Protein AF-A0A6A6NCL4-F1 (afdb_monomer)

Mean predicted aligned error: 16.96 Å

Secondary structure (DSSP, 8-state):
-------------------EEEEEEEETTEEEEEEEE---SS------SHHHHHHHHHHHHHHHHHHHHHHHHHHHHHHHHHHHHHHHHHHHHHHHHHHHHHHHHHHHHHHHHHHHHHHHT-

InterPro domains:
  IPR004330 FAR1, DNA binding domain [PF03101] (5-45)

pLDDT: mean 82.5, std 19.8, range [32.28, 98.69]

Organism: Hevea brasiliensis (NCBI:txid3981)

Radius of gyration: 44.01 Å; Cα contacts (8 Å, |Δi|>4): 40; chains: 1; bounding box: 98×38×123 Å

Structure (mmCIF, N/CA/C/O backbone):
data_AF-A0A6A6NCL4-F1
#
_entry.id   AF-A0A6A6NCL4-F1
#
loop_
_atom_site.group_PDB
_atom_site.id
_atom_site.type_symbol
_atom_site.label_atom_id
_atom_site.label_alt_id
_at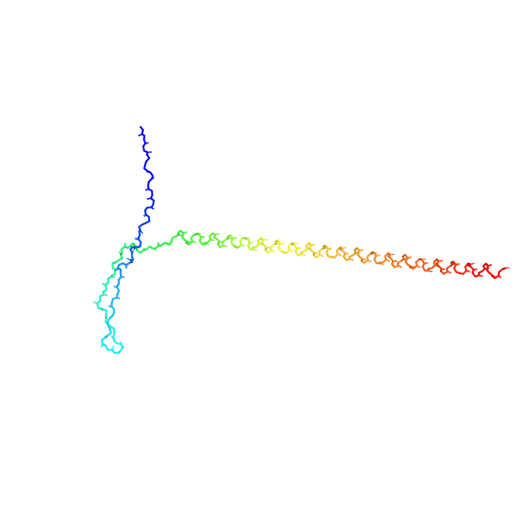om_site.label_comp_id
_atom_site.label_asym_id
_atom_site.label_entity_id
_atom_site.label_seq_id
_atom_site.pdbx_PDB_ins_code
_atom_site.Cartn_x
_atom_site.Cartn_y
_atom_site.Cartn_z
_atom_site.occupancy
_atom_site.B_iso_or_equiv
_atom_site.auth_seq_id
_atom_site.auth_comp_id
_atom_site.auth_asym_id
_atom_site.auth_atom_id
_atom_site.pdbx_PDB_model_num
ATOM 1 N N . MET A 1 1 ? 57.417 34.128 -20.714 1.00 37.19 1 MET A N 1
ATOM 2 C CA . MET A 1 1 ? 55.950 34.255 -20.609 1.00 37.19 1 MET A CA 1
ATOM 3 C C . MET A 1 1 ? 55.356 33.253 -21.581 1.00 37.19 1 MET A C 1
ATOM 5 O O . MET A 1 1 ? 55.399 33.489 -22.778 1.00 37.19 1 MET A O 1
ATOM 9 N N . GLN A 1 2 ? 54.997 32.079 -21.064 1.00 33.19 2 GLN A N 1
ATOM 10 C CA . GLN A 1 2 ? 54.513 30.927 -21.826 1.00 33.19 2 GLN A CA 1
ATOM 11 C C . GLN A 1 2 ? 53.015 31.048 -22.134 1.00 33.19 2 GLN A C 1
ATOM 13 O O . GLN A 1 2 ? 52.261 31.626 -21.353 1.00 33.19 2 GLN A O 1
ATOM 18 N N . ASP A 1 3 ? 52.664 30.496 -23.293 1.00 37.16 3 ASP A N 1
ATOM 19 C CA . ASP A 1 3 ? 51.394 29.928 -23.750 1.00 37.16 3 ASP A CA 1
ATOM 20 C C . ASP A 1 3 ? 50.083 30.318 -23.050 1.00 37.16 3 ASP A C 1
ATOM 22 O O . ASP A 1 3 ? 49.749 29.853 -21.960 1.00 37.16 3 ASP A O 1
ATOM 26 N N . LYS A 1 4 ? 49.241 31.037 -23.800 1.00 41.16 4 LYS A N 1
ATOM 27 C CA . LYS A 1 4 ? 47.780 30.924 -23.719 1.00 41.16 4 LYS A CA 1
ATOM 28 C C . LYS A 1 4 ? 47.174 31.151 -25.106 1.00 41.16 4 LYS A C 1
ATOM 30 O O . LYS A 1 4 ? 46.799 32.265 -25.453 1.00 41.16 4 LYS A O 1
ATOM 35 N N . GLN A 1 5 ? 47.016 30.075 -25.872 1.00 34.94 5 GLN A N 1
ATOM 36 C CA . GLN A 1 5 ? 45.975 30.009 -26.894 1.00 34.94 5 GLN A CA 1
ATOM 37 C C . GLN A 1 5 ? 44.957 28.959 -26.460 1.00 34.94 5 GLN A C 1
ATOM 39 O O . GLN A 1 5 ? 45.161 27.755 -26.591 1.00 34.94 5 GLN A O 1
ATOM 44 N N . GLN A 1 6 ? 43.841 29.444 -25.932 1.00 43.28 6 GLN A N 1
ATOM 45 C CA . GLN A 1 6 ? 42.609 28.684 -25.865 1.00 43.28 6 GLN A CA 1
ATOM 46 C C . GLN A 1 6 ? 41.591 29.470 -26.675 1.00 43.28 6 GLN A C 1
ATOM 48 O O . GLN A 1 6 ? 40.961 30.391 -26.170 1.00 43.28 6 GLN A O 1
ATOM 53 N N . GLU A 1 7 ? 41.458 29.117 -27.949 1.00 32.53 7 GLU A N 1
ATOM 54 C CA . GLU A 1 7 ? 40.369 29.603 -28.784 1.00 32.53 7 GLU A CA 1
ATOM 55 C C . GLU A 1 7 ? 39.619 28.419 -29.380 1.00 32.53 7 GLU A C 1
ATOM 57 O O . GLU A 1 7 ? 40.044 27.792 -30.345 1.00 32.53 7 GLU A O 1
ATOM 62 N N . GLY A 1 8 ? 38.478 28.147 -28.748 1.00 32.28 8 GLY A N 1
ATOM 63 C CA . GLY A 1 8 ? 37.221 27.901 -29.440 1.00 32.28 8 GLY A CA 1
ATOM 64 C C . GLY A 1 8 ? 37.140 26.638 -30.286 1.00 32.28 8 GLY A C 1
ATOM 65 O O . GLY A 1 8 ? 37.632 26.575 -31.409 1.00 32.28 8 GLY A O 1
ATOM 66 N N . CYS A 1 9 ? 36.346 25.681 -29.803 1.00 38.59 9 CYS A N 1
ATOM 67 C CA . CYS A 1 9 ? 35.703 24.685 -30.649 1.00 38.59 9 CYS A CA 1
ATOM 68 C C . CYS A 1 9 ? 34.853 25.423 -31.700 1.00 38.59 9 CYS A C 1
ATOM 70 O O . CYS A 1 9 ? 33.718 25.820 -31.434 1.00 38.59 9 CYS A O 1
ATOM 72 N N . LYS A 1 10 ? 35.433 25.685 -32.877 1.00 35.00 10 LYS A N 1
ATOM 73 C CA . LYS A 1 10 ? 34.725 26.276 -34.010 1.00 35.00 10 LYS A CA 1
ATOM 74 C C . LYS A 1 10 ? 33.731 25.234 -34.504 1.00 35.00 10 LYS A C 1
ATOM 76 O O . LYS A 1 10 ? 34.098 24.313 -35.233 1.00 35.00 10 LYS A O 1
ATOM 81 N N . ALA A 1 11 ? 32.481 25.371 -34.072 1.00 43.88 11 ALA A N 1
ATOM 82 C CA . ALA A 1 11 ? 31.343 24.699 -34.672 1.00 43.88 11 ALA A CA 1
ATOM 83 C C . ALA A 1 11 ? 31.334 25.046 -36.168 1.00 43.88 11 ALA A C 1
ATOM 85 O O . ALA A 1 11 ? 30.913 26.133 -36.560 1.00 43.88 11 ALA A O 1
ATOM 86 N N . LYS A 1 12 ? 31.883 24.150 -36.999 1.00 50.62 12 LYS A N 1
ATOM 87 C CA . LYS A 1 12 ? 31.807 24.263 -38.455 1.00 50.62 12 LYS A CA 1
ATOM 88 C C . LYS A 1 12 ? 30.330 24.237 -38.822 1.00 50.62 12 LYS A C 1
ATOM 90 O O . LYS A 1 12 ? 29.649 23.234 -38.615 1.00 50.62 12 LYS A O 1
ATOM 95 N N . GLN A 1 13 ? 29.852 25.388 -39.284 1.00 42.81 13 GLN A N 1
ATOM 96 C CA . GLN A 1 13 ? 28.510 25.582 -39.804 1.00 42.81 13 GLN A CA 1
ATOM 97 C C . GLN A 1 13 ? 28.175 24.484 -40.816 1.00 42.81 13 GLN A C 1
ATOM 99 O O . GLN A 1 13 ? 29.016 24.079 -41.612 1.00 42.81 13 GLN A O 1
ATOM 104 N N . GLN A 1 14 ? 26.935 24.012 -40.715 1.00 56.25 14 GLN A N 1
ATOM 105 C CA . GLN A 1 14 ? 26.254 23.016 -41.537 1.00 56.25 14 GLN A CA 1
ATOM 106 C C . GLN A 1 14 ? 26.723 22.964 -43.004 1.00 56.25 14 GLN A C 1
ATOM 108 O O . GLN A 1 14 ? 26.154 23.614 -43.876 1.00 56.25 14 GLN A O 1
ATOM 113 N N . GLU A 1 15 ? 27.696 22.108 -43.304 1.00 53.25 15 GLU A N 1
ATOM 114 C CA . GLU A 1 15 ? 27.906 21.604 -44.658 1.00 53.25 15 GLU A CA 1
ATOM 115 C C . GLU A 1 15 ? 27.129 20.292 -44.774 1.00 53.25 15 GLU A C 1
ATOM 117 O O . GLU A 1 15 ? 27.508 19.269 -44.201 1.00 53.25 15 GLU A O 1
ATOM 122 N N . GLY A 1 16 ? 25.989 20.330 -45.467 1.00 63.38 16 GLY A N 1
ATOM 123 C CA . GLY A 1 16 ? 25.200 19.133 -45.749 1.00 63.38 16 GLY A CA 1
ATOM 124 C C . GLY A 1 16 ? 26.032 18.059 -46.458 1.00 63.38 16 GLY A C 1
ATOM 125 O O . GLY A 1 16 ? 27.009 18.349 -47.152 1.00 63.38 16 GLY A O 1
ATOM 126 N N . CYS A 1 17 ? 25.652 16.792 -46.285 1.00 75.75 17 CYS A N 1
ATOM 127 C CA . CYS A 1 17 ? 26.335 15.687 -46.947 1.00 75.75 17 CYS A CA 1
ATOM 128 C C . CYS A 1 17 ? 26.297 15.869 -48.477 1.00 75.75 17 CYS A C 1
ATOM 130 O O . CYS A 1 17 ? 25.229 16.032 -49.059 1.00 75.75 17 CYS A O 1
ATOM 132 N N . LYS A 1 18 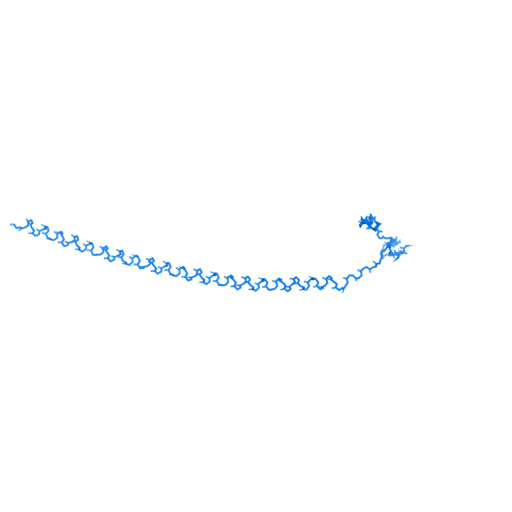? 27.464 15.829 -49.135 1.00 79.50 18 LYS A N 1
ATOM 133 C CA . LYS A 1 18 ? 27.590 16.009 -50.595 1.00 79.50 18 LYS A CA 1
ATOM 134 C C . LYS A 1 18 ? 27.165 14.771 -51.403 1.00 79.50 18 LYS A C 1
ATOM 136 O O . LYS A 1 18 ? 27.099 14.831 -52.633 1.00 79.50 18 LYS A O 1
ATOM 141 N N . ALA A 1 19 ? 26.889 13.656 -50.729 1.00 84.25 19 ALA A N 1
ATOM 142 C CA . ALA A 1 19 ? 26.457 12.429 -51.376 1.00 84.25 19 ALA A CA 1
ATOM 143 C C . ALA A 1 19 ? 25.019 12.566 -51.903 1.00 84.25 19 ALA A C 1
ATOM 145 O O . ALA A 1 19 ? 24.133 13.049 -51.202 1.00 84.25 19 ALA A O 1
ATOM 146 N N . MET A 1 20 ? 24.780 12.157 -53.150 1.00 83.06 20 MET A N 1
ATOM 147 C CA . MET A 1 20 ? 23.484 12.321 -53.813 1.00 83.06 20 MET A CA 1
ATOM 148 C C . MET A 1 20 ? 23.262 11.250 -54.880 1.00 83.06 20 MET A C 1
ATOM 150 O O . MET A 1 20 ? 24.162 10.946 -55.664 1.00 83.06 20 MET A O 1
ATOM 154 N N . ILE A 1 21 ? 22.031 10.740 -54.966 1.00 89.31 21 ILE A N 1
ATOM 155 C CA . ILE A 1 21 ? 21.577 9.847 -56.037 1.00 89.31 21 ILE A CA 1
ATOM 156 C C . ILE A 1 21 ? 20.430 10.529 -56.778 1.00 89.31 21 ILE A C 1
ATOM 158 O O . ILE A 1 21 ? 19.396 10.828 -56.188 1.00 89.31 21 ILE A O 1
ATOM 162 N N . LEU A 1 22 ? 20.605 10.783 -58.072 1.00 83.62 22 LEU A N 1
ATOM 163 C CA . LEU A 1 22 ? 19.576 11.369 -58.924 1.00 83.62 22 LEU A CA 1
ATOM 164 C C . LEU A 1 22 ? 18.920 10.278 -59.770 1.00 83.62 22 LEU A C 1
ATOM 166 O O . LEU A 1 22 ? 19.576 9.675 -60.621 1.00 83.62 22 LEU A O 1
ATOM 170 N N . LEU A 1 23 ? 17.623 10.058 -59.567 1.00 90.44 23 LEU A N 1
ATOM 171 C CA . LEU A 1 23 ? 16.812 9.087 -60.303 1.00 90.44 23 LEU A CA 1
ATOM 172 C C . LEU A 1 23 ? 15.977 9.799 -61.376 1.00 90.44 23 LEU A C 1
ATOM 174 O O . LEU A 1 23 ? 15.376 10.838 -61.113 1.00 90.44 23 LEU A O 1
ATOM 178 N N . LYS A 1 24 ? 15.918 9.241 -62.589 1.00 88.50 24 LYS A N 1
ATOM 179 C CA . LYS A 1 24 ? 15.032 9.705 -63.669 1.00 88.50 24 LYS A CA 1
ATOM 180 C C . LYS A 1 24 ? 14.088 8.570 -64.061 1.00 88.50 24 LYS A C 1
ATOM 182 O O . LYS A 1 24 ? 14.532 7.447 -64.286 1.00 88.50 24 LYS A O 1
ATOM 187 N N . ARG A 1 25 ? 12.790 8.862 -64.162 1.00 87.00 25 ARG A N 1
ATOM 188 C CA . ARG A 1 25 ? 11.790 7.907 -64.655 1.00 87.00 25 ARG A CA 1
ATOM 189 C C . ARG A 1 25 ? 11.726 7.986 -66.177 1.00 87.00 25 ARG A C 1
ATOM 191 O O . ARG A 1 25 ? 11.512 9.068 -66.716 1.00 87.00 25 ARG A O 1
ATOM 198 N N . GLU A 1 26 ? 11.938 6.866 -66.857 1.00 85.00 26 GLU A N 1
ATOM 199 C CA . GLU A 1 26 ? 11.928 6.808 -68.326 1.00 85.00 26 GLU A CA 1
ATOM 200 C C . GLU A 1 26 ? 10.569 6.334 -68.854 1.00 85.00 26 GLU A C 1
ATOM 202 O O . GLU A 1 26 ? 9.988 6.942 -69.748 1.00 85.00 26 GLU A O 1
ATOM 207 N N . LYS A 1 27 ? 10.029 5.279 -68.243 1.00 83.75 27 LYS A N 1
ATOM 208 C CA . LYS A 1 27 ? 8.701 4.714 -68.513 1.00 83.75 27 LYS A CA 1
ATOM 209 C C . LYS A 1 27 ? 8.010 4.436 -67.176 1.00 83.75 27 LYS A C 1
ATOM 211 O O . LYS A 1 27 ? 8.709 4.313 -66.164 1.00 83.75 27 LYS A O 1
ATOM 216 N N . PRO A 1 28 ? 6.672 4.334 -67.118 1.00 79.94 28 PRO A N 1
ATOM 217 C CA . PRO A 1 28 ? 6.017 3.851 -65.907 1.00 79.94 28 PRO A CA 1
ATOM 218 C C . PRO A 1 28 ? 6.646 2.511 -65.483 1.00 79.94 28 PRO A C 1
ATOM 220 O O . PRO A 1 28 ? 6.736 1.584 -66.281 1.00 79.94 28 PRO A O 1
ATOM 223 N N . GLY A 1 29 ? 7.184 2.457 -64.260 1.00 79.25 29 GLY A N 1
ATOM 224 C CA . GLY A 1 29 ? 7.860 1.279 -63.696 1.00 79.25 29 GLY A CA 1
ATOM 225 C C . GLY A 1 29 ? 9.369 1.148 -63.956 1.00 79.25 29 GLY A C 1
ATOM 226 O O . GLY A 1 29 ? 10.006 0.338 -63.289 1.00 79.25 29 GLY A O 1
ATOM 227 N N . ARG A 1 30 ? 9.983 1.946 -64.846 1.00 80.31 30 ARG A N 1
ATOM 228 C CA . ARG A 1 30 ? 11.440 1.906 -65.099 1.00 80.31 30 ARG A CA 1
ATOM 229 C C . ARG A 1 30 ? 12.126 3.197 -64.646 1.00 80.31 30 ARG A C 1
ATOM 231 O O . ARG A 1 30 ? 11.902 4.268 -65.220 1.00 80.31 30 ARG A O 1
ATOM 238 N 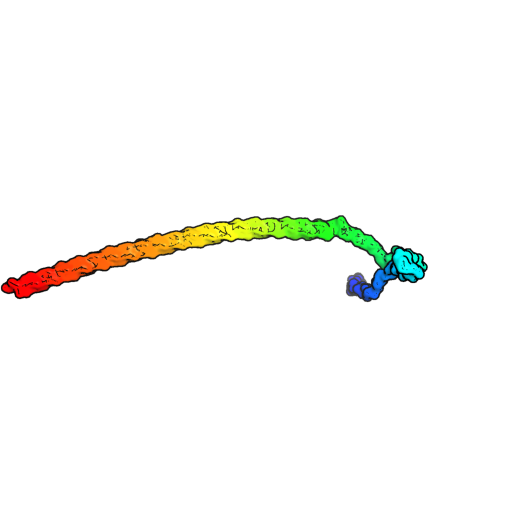N . TRP A 1 31 ? 12.994 3.070 -63.643 1.00 88.25 31 TRP A N 1
ATOM 239 C CA . TRP A 1 31 ? 13.827 4.149 -63.111 1.00 88.25 31 TRP A CA 1
ATOM 240 C C . TRP A 1 31 ? 15.291 3.905 -63.460 1.00 88.25 31 TRP A C 1
ATOM 242 O O . TRP A 1 31 ? 15.793 2.799 -63.285 1.00 88.25 31 TRP A O 1
ATOM 252 N N . ILE A 1 32 ? 15.973 4.944 -63.935 1.00 86.94 32 ILE A N 1
ATOM 253 C CA . ILE A 1 32 ? 17.409 4.914 -64.216 1.00 86.94 32 ILE A CA 1
ATOM 254 C C . ILE A 1 32 ? 18.139 5.868 -63.270 1.00 86.94 32 ILE A C 1
ATOM 256 O O . ILE A 1 32 ? 17.686 6.991 -63.019 1.00 86.94 32 ILE A O 1
ATOM 260 N N . VAL A 1 33 ? 19.280 5.429 -62.737 1.00 87.88 33 VAL A N 1
ATOM 261 C CA . VAL A 1 33 ? 20.171 6.292 -61.952 1.00 87.88 33 VAL A CA 1
ATOM 262 C C . VAL A 1 33 ? 20.932 7.185 -62.926 1.00 87.88 33 VAL A C 1
ATOM 264 O O . VAL A 1 33 ? 21.737 6.714 -63.721 1.00 87.88 33 VAL A O 1
ATOM 267 N N . ARG A 1 34 ? 20.661 8.489 -62.881 1.00 86.38 34 ARG A N 1
ATOM 268 C CA . ARG A 1 34 ? 21.274 9.489 -63.765 1.00 86.38 34 ARG A CA 1
ATOM 269 C C . ARG A 1 34 ? 22.603 10.006 -63.222 1.00 86.38 34 ARG A C 1
ATOM 271 O O . ARG A 1 34 ? 23.487 10.353 -63.998 1.00 86.38 34 ARG A O 1
ATOM 278 N N . LYS A 1 35 ? 22.728 10.122 -61.900 1.00 83.62 35 LYS A N 1
ATOM 279 C CA . LYS A 1 35 ? 23.952 10.582 -61.237 1.00 83.62 35 LYS A CA 1
ATOM 280 C C . LYS A 1 35 ? 24.055 9.934 -59.867 1.00 83.62 35 LYS A C 1
ATOM 282 O O . LYS A 1 35 ? 23.104 10.005 -59.097 1.00 83.62 35 LYS A O 1
ATOM 287 N N . PHE A 1 36 ? 25.203 9.346 -59.571 1.00 84.50 36 PHE A N 1
ATOM 288 C CA . PHE A 1 36 ? 25.531 8.827 -58.253 1.00 84.50 36 PHE A CA 1
ATOM 289 C C . PHE A 1 36 ? 26.792 9.531 -57.757 1.00 84.50 36 PHE A C 1
ATOM 291 O O . PHE A 1 36 ? 27.831 9.495 -58.412 1.00 84.50 36 PHE A O 1
ATOM 298 N N . LEU A 1 37 ? 26.683 10.210 -56.622 1.00 83.06 37 LEU A N 1
ATOM 299 C CA . LEU A 1 37 ? 27.796 10.774 -55.875 1.00 83.06 37 LEU A CA 1
ATOM 300 C C . LEU A 1 37 ? 27.833 10.050 -54.532 1.00 83.06 37 LEU A C 1
ATOM 302 O O . LEU A 1 37 ? 27.082 10.398 -53.630 1.00 83.06 37 LEU A O 1
ATOM 306 N N . GLY A 1 38 ? 28.679 9.027 -54.421 1.00 79.69 38 GLY A N 1
ATOM 307 C CA . GLY A 1 38 ? 28.890 8.280 -53.173 1.00 79.69 38 GLY A CA 1
ATOM 308 C C . GLY A 1 38 ? 29.962 8.883 -52.260 1.00 79.69 38 GLY A C 1
ATOM 309 O O . GLY A 1 38 ? 30.228 8.352 -51.190 1.00 79.69 38 GLY A O 1
ATOM 310 N N . ALA A 1 39 ? 30.612 9.972 -52.682 1.00 79.00 39 ALA A N 1
ATOM 311 C CA . ALA A 1 39 ? 31.636 10.637 -51.887 1.00 79.00 39 ALA A CA 1
ATOM 312 C C . ALA A 1 39 ? 30.983 11.476 -50.782 1.00 79.00 39 ALA A C 1
ATOM 314 O O . ALA A 1 39 ? 30.288 12.460 -51.051 1.00 79.00 39 ALA A O 1
ATOM 315 N N . HIS A 1 40 ? 31.235 11.093 -49.537 1.00 77.00 40 HIS A N 1
ATOM 316 C CA . HIS A 1 40 ? 30.801 11.842 -48.369 1.00 77.00 40 HIS A CA 1
ATOM 317 C C . HIS A 1 40 ? 31.840 12.911 -48.016 1.00 77.00 40 HIS A C 1
ATOM 319 O O . HIS A 1 40 ? 33.042 12.671 -48.070 1.00 77.00 40 HIS A O 1
ATOM 325 N N . ASN A 1 41 ? 31.369 14.094 -47.617 1.00 77.81 41 ASN A N 1
ATOM 326 C CA . ASN A 1 41 ? 32.222 15.158 -47.065 1.00 77.81 41 ASN A CA 1
ATOM 327 C C . ASN A 1 41 ? 32.578 14.910 -45.582 1.00 77.81 41 ASN A C 1
ATOM 329 O O . ASN A 1 41 ? 33.150 15.757 -44.908 1.00 77.81 41 ASN A O 1
ATOM 333 N N . HIS A 1 42 ? 32.195 13.754 -45.043 1.00 75.56 42 HIS A N 1
ATOM 334 C CA . HIS A 1 42 ? 32.481 13.345 -43.678 1.00 75.56 42 HIS A CA 1
ATOM 335 C C . HIS A 1 42 ? 32.793 11.843 -43.655 1.00 75.56 42 HIS A C 1
ATOM 337 O O . HIS A 1 42 ? 32.251 11.098 -44.478 1.00 75.56 42 HIS A O 1
ATOM 343 N N . PRO A 1 43 ? 33.631 11.371 -42.717 1.00 71.75 43 PRO A N 1
ATOM 344 C CA . PRO A 1 43 ? 33.760 9.943 -42.466 1.00 71.75 43 PRO A CA 1
ATOM 345 C C . PRO A 1 43 ? 32.385 9.379 -42.084 1.00 71.75 43 PRO A C 1
ATOM 347 O O . PRO A 1 43 ? 31.650 10.010 -41.317 1.00 71.75 43 PRO A O 1
ATOM 350 N N . LEU A 1 44 ? 32.007 8.215 -42.625 1.00 68.25 44 LEU A N 1
ATOM 351 C CA . LEU A 1 44 ? 30.871 7.465 -42.091 1.00 68.25 44 LEU A CA 1
ATOM 352 C C . LEU A 1 44 ? 31.236 7.097 -40.655 1.00 68.25 44 LEU A C 1
ATOM 354 O O . LEU A 1 44 ? 32.118 6.275 -40.420 1.00 68.25 44 LEU A O 1
ATOM 358 N N . VAL A 1 45 ? 30.645 7.799 -39.693 1.00 61.38 45 VAL A N 1
ATOM 359 C CA . VAL A 1 45 ? 31.011 7.619 -38.296 1.00 61.38 45 VAL A CA 1
ATOM 360 C C . VAL A 1 45 ? 30.321 6.359 -37.784 1.00 61.38 45 VAL A C 1
ATOM 362 O O . VAL A 1 45 ? 29.201 6.425 -37.285 1.00 61.38 45 VAL A O 1
ATOM 365 N N . ASP A 1 46 ? 31.002 5.219 -37.862 1.00 56.78 46 ASP A N 1
ATOM 366 C CA . ASP A 1 46 ? 30.679 4.049 -37.043 1.00 56.78 46 ASP A CA 1
ATOM 367 C C . ASP A 1 46 ? 31.005 4.378 -35.575 1.00 56.78 46 ASP A C 1
ATOM 369 O O . ASP A 1 46 ? 32.055 4.030 -35.031 1.00 56.78 46 ASP A O 1
ATOM 373 N N . GLN A 1 47 ? 30.124 5.118 -34.898 1.00 56.94 47 GLN A N 1
ATOM 374 C CA . GLN A 1 47 ? 30.237 5.367 -33.456 1.00 56.94 47 GLN A CA 1
ATOM 375 C C . GLN A 1 47 ? 29.884 4.098 -32.658 1.00 56.94 47 GLN A C 1
ATOM 377 O O . GLN A 1 47 ? 28.838 4.049 -32.013 1.00 56.94 47 GLN A O 1
ATOM 382 N N . LEU A 1 48 ? 30.723 3.053 -32.690 1.00 60.22 48 LEU A N 1
ATOM 383 C CA . LEU A 1 48 ? 30.327 1.714 -32.212 1.00 60.22 48 LEU A CA 1
ATOM 384 C C . LEU A 1 48 ? 31.064 1.093 -31.006 1.00 60.22 48 LEU A C 1
ATOM 386 O O . LEU A 1 48 ? 31.070 -0.127 -30.880 1.00 60.22 48 LEU A O 1
ATOM 3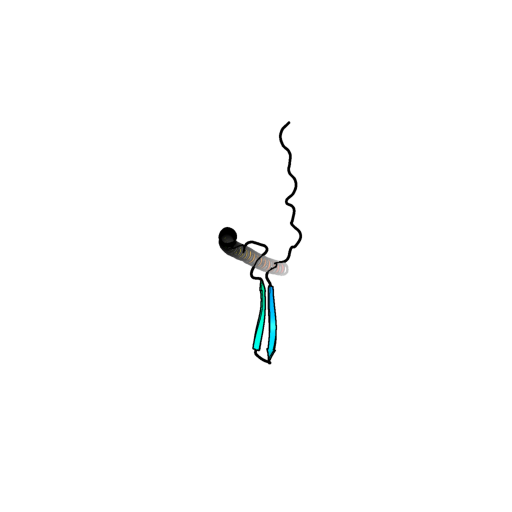90 N N . PRO A 1 49 ? 31.659 1.853 -30.069 1.00 57.09 49 PRO A N 1
ATOM 391 C CA . PRO A 1 49 ? 31.816 1.273 -28.713 1.00 57.09 49 PRO A CA 1
ATOM 392 C C . PRO A 1 49 ? 31.279 2.141 -27.569 1.00 57.09 49 PRO A C 1
ATOM 394 O O . PRO A 1 49 ? 30.583 1.649 -26.684 1.00 57.09 49 PRO A O 1
ATOM 397 N N . LYS A 1 50 ? 31.552 3.450 -27.587 1.00 59.03 50 LYS A N 1
ATOM 398 C CA . LYS A 1 50 ? 31.304 4.328 -26.425 1.00 59.03 50 LYS A CA 1
ATOM 399 C C . LYS A 1 50 ? 29.817 4.581 -26.157 1.00 59.03 50 LYS A C 1
ATOM 401 O O . LYS A 1 50 ? 29.433 4.788 -25.012 1.00 59.03 50 LYS A O 1
ATOM 406 N N . SER A 1 51 ? 28.992 4.572 -27.206 1.00 61.47 51 SER A N 1
ATOM 407 C CA . SER A 1 51 ? 27.542 4.776 -27.087 1.00 61.47 51 SER A CA 1
ATOM 408 C C . SER A 1 51 ? 26.835 3.527 -26.545 1.00 61.47 51 SER A C 1
ATOM 410 O O . SER A 1 51 ? 26.018 3.652 -25.639 1.00 61.47 51 SER A O 1
ATOM 412 N N . ARG A 1 52 ? 27.232 2.322 -26.997 1.00 61.25 52 ARG A N 1
ATOM 413 C CA . ARG A 1 52 ? 26.742 1.047 -26.433 1.00 61.25 52 ARG A CA 1
ATOM 414 C C . ARG A 1 52 ? 27.106 0.904 -24.956 1.00 61.25 52 ARG A C 1
ATOM 416 O O . ARG A 1 52 ? 26.219 0.733 -24.140 1.00 61.25 52 ARG A O 1
ATOM 423 N N . GLN A 1 53 ? 28.372 1.115 -24.592 1.00 66.38 53 GLN A N 1
ATOM 424 C CA . GLN A 1 53 ? 28.796 1.016 -23.188 1.00 66.38 53 GLN A CA 1
ATOM 425 C C . GLN A 1 53 ? 28.055 2.003 -22.269 1.00 66.38 53 GLN A C 1
ATOM 427 O O . GLN A 1 53 ? 27.698 1.659 -21.148 1.00 66.38 53 GLN A O 1
ATOM 432 N N . LYS A 1 54 ? 27.784 3.232 -22.733 1.00 70.25 54 LYS A N 1
ATOM 433 C CA . LYS A 1 54 ? 26.986 4.200 -21.961 1.00 70.25 54 LYS A CA 1
ATOM 434 C C . LYS A 1 54 ? 25.500 3.847 -21.875 1.00 70.25 54 LYS A C 1
ATOM 436 O O . LYS A 1 54 ? 24.854 4.303 -20.934 1.00 70.25 54 LYS A O 1
ATOM 441 N N . LEU A 1 55 ? 24.954 3.126 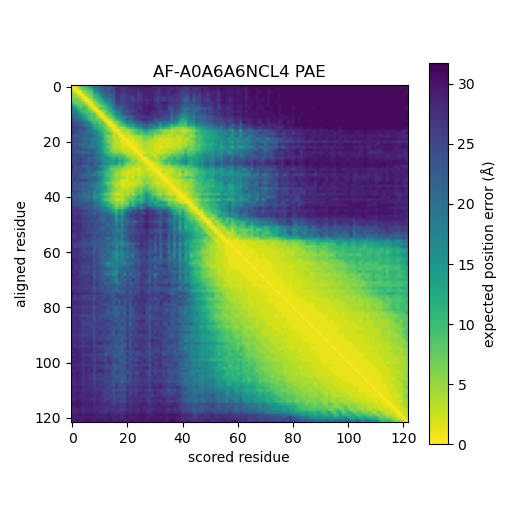-22.852 1.00 74.81 55 LEU A N 1
ATOM 442 C CA . LEU A 1 55 ? 23.587 2.608 -22.808 1.00 74.81 55 LEU A CA 1
ATOM 443 C C . LEU A 1 55 ? 23.491 1.520 -21.730 1.00 74.81 55 LEU A C 1
ATOM 445 O O . LEU A 1 55 ? 22.696 1.655 -20.805 1.00 74.81 55 LEU A O 1
ATOM 449 N N . ASP A 1 56 ? 24.419 0.563 -21.761 1.00 84.88 56 ASP A N 1
ATOM 450 C CA . ASP A 1 56 ? 24.443 -0.579 -20.844 1.00 84.88 56 ASP A CA 1
ATOM 451 C C . ASP A 1 56 ? 24.578 -0.154 -19.366 1.00 84.88 56 ASP A C 1
ATOM 453 O O . ASP A 1 56 ? 23.925 -0.712 -18.486 1.00 84.88 56 ASP A O 1
ATOM 457 N N . GLU A 1 57 ? 25.386 0.869 -19.062 1.00 92.00 57 GLU A N 1
ATOM 458 C CA . GLU A 1 57 ? 25.519 1.391 -17.690 1.00 92.00 57 GLU A CA 1
ATOM 459 C C . GLU A 1 57 ? 24.242 2.077 -17.180 1.00 92.00 57 GLU A C 1
ATOM 461 O O . GLU A 1 57 ? 23.898 1.974 -16.000 1.00 92.00 57 GLU A O 1
ATOM 466 N N . LYS A 1 58 ? 23.503 2.759 -18.063 1.00 94.31 58 LYS A N 1
ATOM 467 C CA . LYS A 1 58 ? 22.209 3.348 -17.695 1.00 94.31 58 LYS A CA 1
ATOM 468 C C . LYS A 1 58 ? 21.178 2.261 -17.429 1.00 94.31 58 LYS A C 1
ATOM 470 O O . LYS A 1 58 ? 20.456 2.370 -16.444 1.00 94.31 58 LYS A O 1
ATOM 475 N N . ASP A 1 59 ? 21.149 1.216 -18.249 1.00 93.12 59 ASP A N 1
ATOM 476 C CA . ASP A 1 59 ? 20.220 0.097 -18.085 1.00 93.12 59 ASP A CA 1
ATOM 477 C C . ASP A 1 59 ? 20.478 -0.665 -16.779 1.00 93.12 59 ASP A C 1
ATOM 479 O O . ASP A 1 59 ? 19.537 -0.946 -16.032 1.00 93.12 59 ASP A O 1
ATOM 483 N N . LYS A 1 60 ? 21.750 -0.885 -16.415 1.00 95.19 60 LYS A N 1
ATOM 484 C CA . LYS A 1 60 ? 22.116 -1.420 -15.091 1.00 95.19 60 LYS A CA 1
ATOM 485 C C . LYS A 1 60 ? 21.593 -0.539 -13.960 1.00 95.19 60 LYS A C 1
ATOM 487 O O . LYS A 1 60 ? 21.003 -1.050 -13.008 1.00 95.19 60 LYS A O 1
ATOM 492 N N . LYS A 1 61 ? 21.769 0.784 -14.065 1.00 96.56 61 LYS A N 1
ATOM 493 C CA . LYS A 1 61 ? 21.292 1.712 -13.032 1.00 96.56 61 LYS A CA 1
ATOM 494 C C . LYS A 1 61 ? 19.770 1.743 -12.945 1.00 96.56 61 LYS A C 1
ATOM 496 O O . LYS A 1 61 ? 19.228 1.826 -11.847 1.00 96.56 61 LYS A O 1
ATOM 501 N N . ILE A 1 62 ? 19.076 1.641 -14.076 1.00 96.75 62 ILE A N 1
ATOM 502 C CA . ILE A 1 62 ? 17.617 1.512 -14.114 1.00 96.75 62 ILE A CA 1
ATOM 503 C C . ILE A 1 62 ? 17.194 0.243 -13.376 1.00 96.75 62 ILE A C 1
ATOM 505 O O . ILE A 1 62 ? 16.303 0.312 -12.530 1.00 96.75 62 ILE A O 1
ATOM 509 N N . GLN A 1 63 ? 17.840 -0.894 -13.641 1.00 97.31 63 GLN A N 1
ATOM 510 C CA . GLN A 1 63 ? 17.514 -2.156 -12.981 1.00 97.31 63 GLN A CA 1
ATOM 511 C C . GLN A 1 63 ? 17.746 -2.085 -11.466 1.00 97.31 63 GLN A C 1
ATOM 513 O O . GLN A 1 63 ? 16.856 -2.454 -10.703 1.00 97.31 63 GLN A O 1
ATOM 518 N N . GLU A 1 64 ? 18.893 -1.563 -11.030 1.00 97.50 64 GLU A N 1
ATOM 519 C CA . GLU A 1 64 ? 19.229 -1.387 -9.611 1.00 97.50 64 GLU A CA 1
ATOM 520 C C . GLU A 1 64 ? 18.222 -0.471 -8.896 1.00 97.50 64 GLU A C 1
ATOM 522 O O . GLU A 1 64 ? 17.620 -0.848 -7.893 1.00 97.50 64 GLU A O 1
ATOM 527 N N . LEU A 1 65 ? 17.945 0.710 -9.455 1.00 97.94 65 LEU A N 1
ATOM 528 C CA . LEU A 1 65 ? 16.979 1.635 -8.860 1.00 97.94 65 LEU A CA 1
ATOM 529 C C . LEU A 1 65 ? 15.560 1.056 -8.852 1.00 97.94 65 LEU A C 1
ATOM 531 O O . LEU A 1 65 ? 14.788 1.321 -7.931 1.00 97.94 65 LEU A O 1
ATOM 535 N N . THR A 1 66 ? 15.206 0.251 -9.854 1.00 97.88 66 THR A N 1
ATOM 536 C CA . THR A 1 66 ? 13.898 -0.409 -9.921 1.00 97.88 66 THR A CA 1
ATOM 537 C C . THR A 1 66 ? 13.739 -1.442 -8.809 1.00 97.88 66 THR A C 1
ATOM 539 O O . THR A 1 66 ? 12.685 -1.482 -8.167 1.00 97.88 66 THR A O 1
ATOM 542 N N . THR A 1 67 ? 14.765 -2.254 -8.537 1.00 97.94 67 THR A N 1
ATOM 543 C CA . THR A 1 67 ? 14.712 -3.240 -7.448 1.00 97.94 67 THR A CA 1
ATOM 544 C C . THR A 1 67 ? 14.696 -2.557 -6.084 1.00 97.94 67 THR A C 1
ATOM 546 O O . THR A 1 67 ? 13.851 -2.898 -5.254 1.00 97.94 67 THR A O 1
ATOM 549 N N . GLU A 1 68 ? 15.528 -1.534 -5.866 1.00 97.88 68 GLU A N 1
ATOM 550 C CA . GLU A 1 68 ? 15.511 -0.725 -4.641 1.00 97.88 68 GLU A CA 1
ATOM 551 C C . GLU A 1 68 ? 14.140 -0.084 -4.391 1.00 97.88 68 GLU A C 1
ATOM 553 O O . GLU A 1 68 ? 13.607 -0.141 -3.277 1.00 97.88 68 GLU A O 1
ATOM 558 N N . LEU A 1 69 ? 13.537 0.504 -5.430 1.00 98.25 69 LEU A N 1
ATOM 559 C CA . LEU A 1 69 ? 12.206 1.100 -5.352 1.00 98.25 69 LEU A CA 1
ATOM 560 C C . LEU A 1 69 ? 11.156 0.049 -4.985 1.00 98.25 69 LEU A C 1
ATOM 562 O O . LEU A 1 69 ? 10.289 0.310 -4.150 1.00 98.25 69 LEU A O 1
ATOM 566 N N . HIS A 1 70 ? 11.220 -1.133 -5.597 1.00 98.12 70 HIS A N 1
ATOM 567 C CA . HIS A 1 70 ? 10.279 -2.212 -5.326 1.00 98.12 70 HIS A CA 1
ATOM 568 C C . HIS A 1 70 ? 10.383 -2.703 -3.875 1.00 98.12 70 HIS A C 1
ATOM 570 O O . HIS A 1 70 ? 9.365 -2.843 -3.196 1.00 98.12 70 HIS A O 1
ATOM 576 N N . ILE A 1 71 ? 11.607 -2.874 -3.366 1.00 97.88 71 ILE A N 1
ATOM 577 C CA . ILE A 1 71 ? 11.860 -3.252 -1.970 1.00 97.88 71 ILE A CA 1
ATOM 578 C C . ILE A 1 71 ? 11.310 -2.185 -1.018 1.00 97.88 71 ILE A C 1
ATOM 580 O O . ILE A 1 71 ? 10.553 -2.514 -0.104 1.00 97.88 71 ILE A O 1
ATOM 584 N N . LYS A 1 72 ? 11.625 -0.902 -1.249 1.00 97.12 72 LYS A N 1
ATOM 585 C CA . LYS A 1 72 ? 11.128 0.206 -0.414 1.00 97.12 72 LYS A CA 1
ATOM 586 C C . LYS A 1 72 ? 9.606 0.297 -0.422 1.00 97.12 72 LYS A C 1
ATOM 588 O O . LYS A 1 72 ? 9.013 0.478 0.638 1.00 97.12 72 LYS A O 1
ATOM 593 N N . LYS A 1 73 ? 8.967 0.128 -1.584 1.00 97.94 73 LYS A N 1
ATOM 594 C CA . LYS A 1 73 ? 7.501 0.081 -1.686 1.00 97.94 73 LYS A CA 1
ATOM 595 C C . LYS A 1 73 ? 6.930 -1.049 -0.833 1.00 97.94 73 LYS A C 1
ATOM 597 O O . LYS A 1 73 ? 6.033 -0.786 -0.042 1.00 97.94 73 LYS A O 1
ATOM 602 N N . ARG A 1 74 ? 7.491 -2.259 -0.926 1.00 97.88 74 ARG A N 1
ATOM 603 C CA . ARG A 1 74 ? 7.032 -3.423 -0.151 1.00 97.88 74 ARG A CA 1
ATOM 604 C C . ARG A 1 74 ? 7.200 -3.240 1.360 1.00 97.88 74 ARG A C 1
ATOM 606 O O . ARG A 1 74 ? 6.336 -3.637 2.133 1.00 97.88 74 ARG A O 1
ATOM 613 N N . LEU A 1 75 ? 8.304 -2.635 1.796 1.00 97.94 75 LEU A N 1
ATOM 614 C CA . LEU A 1 75 ? 8.522 -2.327 3.214 1.00 97.94 75 LEU A CA 1
ATOM 615 C C . LEU A 1 75 ? 7.566 -1.237 3.709 1.00 97.94 75 LEU A C 1
ATOM 617 O O . LEU A 1 75 ? 7.012 -1.348 4.799 1.00 97.94 75 LEU A O 1
ATOM 621 N N . SER A 1 76 ? 7.337 -0.205 2.896 1.00 97.81 76 SER A N 1
ATOM 622 C CA . SER A 1 76 ? 6.410 0.876 3.227 1.00 97.81 76 SER A CA 1
ATOM 623 C C . SER A 1 76 ? 4.969 0.381 3.352 1.00 97.81 76 SER A C 1
ATOM 625 O O . SER A 1 76 ? 4.280 0.784 4.290 1.00 97.81 76 SER A O 1
ATOM 627 N N . THR A 1 77 ? 4.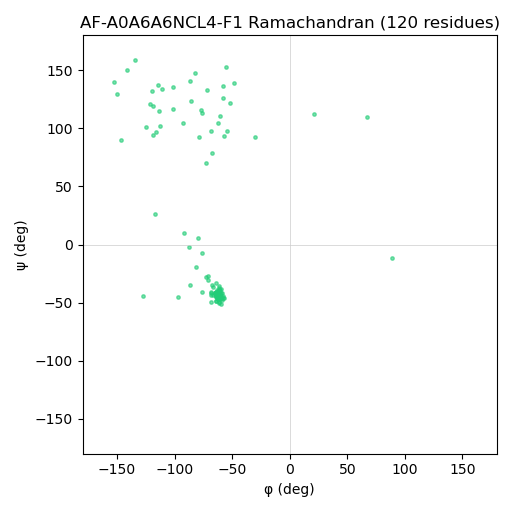520 -0.514 2.465 1.00 97.94 77 THR A N 1
ATOM 628 C CA . THR A 1 77 ? 3.188 -1.126 2.576 1.00 97.94 77 THR A CA 1
ATOM 629 C C . THR A 1 77 ? 3.070 -1.965 3.842 1.00 97.94 77 THR A C 1
ATOM 631 O O . THR A 1 77 ? 2.113 -1.779 4.583 1.00 97.94 77 THR A O 1
ATOM 634 N N . ALA A 1 78 ? 4.075 -2.790 4.157 1.00 97.88 78 ALA A N 1
ATOM 635 C CA . ALA A 1 78 ? 4.070 -3.608 5.370 1.00 97.88 78 ALA A CA 1
ATOM 636 C C . ALA A 1 78 ? 4.009 -2.757 6.652 1.00 97.88 78 ALA A C 1
ATOM 638 O O . ALA A 1 78 ? 3.209 -3.030 7.543 1.00 97.88 78 ALA A O 1
ATOM 639 N N . TYR A 1 79 ? 4.806 -1.686 6.737 1.00 98.12 79 TYR A N 1
ATOM 640 C CA . TYR A 1 79 ? 4.760 -0.769 7.881 1.00 98.12 79 TYR A CA 1
ATOM 641 C C . TYR A 1 79 ? 3.396 -0.079 8.007 1.00 98.12 79 TYR A C 1
ATOM 643 O O . TYR A 1 79 ? 2.844 0.029 9.101 1.00 98.12 79 TYR A O 1
ATOM 651 N N . ARG A 1 80 ? 2.814 0.352 6.881 1.00 98.38 80 ARG A N 1
ATOM 652 C CA . ARG A 1 80 ? 1.478 0.957 6.857 1.00 98.38 80 ARG A CA 1
ATOM 653 C C . ARG A 1 80 ? 0.406 -0.023 7.342 1.00 98.38 80 ARG A C 1
ATOM 655 O O . ARG A 1 80 ? -0.455 0.378 8.115 1.00 98.38 80 ARG A O 1
ATOM 662 N N . GLU A 1 81 ? 0.455 -1.279 6.914 1.00 98.25 81 GLU A N 1
ATOM 663 C CA . GLU A 1 81 ? -0.479 -2.327 7.351 1.00 98.25 81 GLU A CA 1
ATOM 664 C C . GLU A 1 81 ? -0.356 -2.618 8.850 1.00 98.25 81 GLU A C 1
ATOM 666 O O . GLU A 1 81 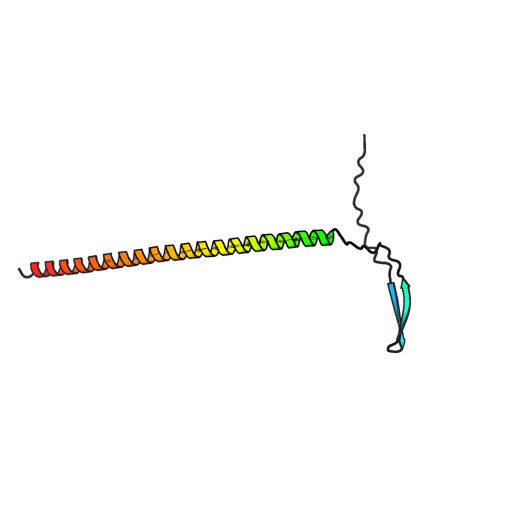? -1.370 -2.721 9.544 1.00 98.25 81 GLU A O 1
ATOM 671 N N . GLN A 1 82 ? 0.873 -2.674 9.371 1.00 98.38 82 GLN A N 1
ATOM 672 C CA . GLN A 1 82 ? 1.111 -2.836 10.807 1.00 98.38 82 GLN A CA 1
ATOM 673 C C . GLN A 1 82 ? 0.532 -1.669 11.610 1.00 98.38 82 GLN A C 1
ATOM 675 O O . GLN A 1 82 ? -0.175 -1.895 12.589 1.00 98.38 82 GLN A O 1
ATOM 680 N N . LEU A 1 83 ? 0.767 -0.426 11.175 1.00 98.56 83 LEU A N 1
ATOM 681 C CA . LEU A 1 83 ? 0.195 0.753 11.827 1.00 98.56 83 LEU A CA 1
ATOM 682 C C . LEU A 1 83 ? -1.335 0.756 11.796 1.00 98.56 83 LEU A C 1
ATOM 684 O O . LEU A 1 83 ? -1.962 1.102 12.793 1.00 98.56 83 LEU A O 1
ATOM 688 N N . LEU A 1 84 ? -1.940 0.379 10.667 1.00 98.56 84 LEU A N 1
ATOM 689 C CA . LEU A 1 84 ? -3.396 0.297 10.542 1.00 98.56 84 LEU A CA 1
ATOM 690 C C . LEU A 1 84 ? -3.984 -0.749 11.489 1.00 98.56 84 LEU A C 1
ATOM 692 O O . LEU A 1 84 ? -5.002 -0.486 12.122 1.00 98.56 84 LEU A O 1
ATOM 696 N N . THR A 1 85 ? -3.326 -1.901 11.610 1.00 98.44 85 THR A N 1
ATOM 697 C CA . THR A 1 85 ? -3.740 -2.962 12.537 1.00 98.44 85 THR A CA 1
ATOM 698 C C . THR A 1 85 ? -3.645 -2.477 13.981 1.00 98.44 85 THR A C 1
ATOM 700 O O . THR A 1 85 ? -4.623 -2.551 14.712 1.00 98.44 85 THR A O 1
ATOM 703 N N . PHE A 1 86 ? -2.519 -1.866 14.360 1.00 98.62 86 PHE A N 1
ATOM 704 C CA . PHE A 1 86 ? -2.334 -1.320 15.704 1.00 98.62 86 PHE A CA 1
ATOM 705 C C . PHE A 1 86 ? -3.369 -0.242 16.056 1.00 98.62 86 PHE A C 1
ATOM 707 O O . PHE A 1 86 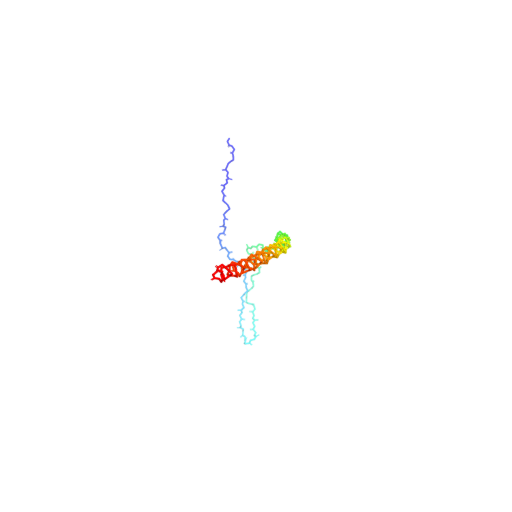? -3.953 -0.276 17.135 1.00 98.62 86 PHE A O 1
ATOM 714 N N . MET A 1 87 ? -3.624 0.711 15.153 1.00 98.62 87 MET A N 1
ATOM 715 C CA . MET A 1 87 ? -4.638 1.745 15.386 1.00 98.62 87 MET A CA 1
ATOM 716 C C . MET A 1 87 ? -6.034 1.144 15.548 1.00 98.62 87 MET A C 1
ATOM 718 O O . MET A 1 87 ? -6.788 1.597 16.405 1.00 98.62 87 MET A O 1
ATOM 722 N N . LYS A 1 88 ? -6.365 0.112 14.762 1.00 98.56 88 LYS A N 1
ATOM 723 C CA . LYS A 1 88 ? -7.632 -0.604 14.895 1.00 98.56 88 LYS A CA 1
ATOM 724 C C . LYS A 1 88 ? -7.759 -1.268 16.267 1.00 98.56 88 LYS A C 1
ATOM 726 O O . LYS A 1 88 ? -8.778 -1.084 16.918 1.00 98.56 88 LYS A O 1
ATOM 731 N N . ASP A 1 89 ? -6.721 -1.960 16.730 1.00 98.56 89 ASP A N 1
ATOM 732 C CA . ASP A 1 89 ? -6.736 -2.620 18.040 1.00 98.56 89 ASP A CA 1
ATOM 733 C C . ASP A 1 89 ? -6.917 -1.608 19.187 1.00 98.56 89 ASP A C 1
ATOM 735 O O . ASP A 1 89 ? -7.649 -1.860 20.146 1.00 98.56 89 ASP A O 1
ATOM 739 N N . VAL A 1 90 ? -6.278 -0.436 19.087 1.00 98.69 90 VAL A N 1
ATOM 740 C CA . VAL A 1 90 ? -6.441 0.655 20.063 1.00 98.69 90 VAL A CA 1
ATOM 741 C C . VAL A 1 90 ? -7.876 1.187 20.068 1.00 98.69 90 VAL A C 1
ATOM 743 O O . VAL A 1 90 ? -8.443 1.384 21.144 1.00 98.69 90 VAL A O 1
ATOM 746 N N . GLU A 1 91 ? -8.470 1.403 18.895 1.00 98.62 91 GLU A N 1
ATOM 747 C CA . GLU A 1 91 ? -9.859 1.857 18.771 1.00 98.62 91 GLU A CA 1
ATOM 748 C C . GLU A 1 91 ? -10.835 0.815 19.338 1.00 98.62 91 GLU A C 1
ATOM 750 O O . GLU A 1 91 ? -11.694 1.150 20.154 1.00 98.62 91 GLU A O 1
ATOM 755 N N . ASP A 1 92 ? -10.648 -0.463 18.997 1.00 98.56 92 ASP A N 1
ATOM 756 C CA . ASP A 1 92 ? -11.475 -1.570 19.482 1.00 98.56 92 ASP A CA 1
ATOM 757 C C . ASP A 1 92 ? -11.414 -1.669 21.020 1.00 98.56 92 ASP A C 1
ATOM 759 O O . ASP A 1 92 ? -12.441 -1.820 21.693 1.00 98.56 92 ASP A O 1
ATOM 763 N N . HIS A 1 93 ? -10.226 -1.505 21.612 1.00 98.50 93 HIS A N 1
ATOM 764 C CA . HIS A 1 93 ? -10.066 -1.437 23.065 1.00 98.50 93 HIS A CA 1
ATOM 765 C C . HIS A 1 93 ? -10.750 -0.212 23.685 1.00 98.50 93 HIS A C 1
ATOM 767 O O . HIS A 1 93 ? -11.383 -0.338 24.736 1.00 98.50 93 HIS A O 1
ATOM 773 N N . ASN A 1 94 ? -10.650 0.960 23.056 1.00 98.44 94 ASN A N 1
ATOM 774 C CA . ASN A 1 94 ? -11.294 2.183 23.533 1.00 98.44 94 ASN A CA 1
ATOM 775 C C . ASN A 1 94 ? -12.825 2.044 23.547 1.00 98.44 94 ASN A C 1
ATOM 777 O O . ASN A 1 94 ? -13.473 2.324 24.558 1.00 98.44 94 ASN A O 1
ATOM 781 N N . VAL A 1 95 ? -13.398 1.521 22.460 1.00 98.50 95 VAL A N 1
ATOM 782 C CA . VAL A 1 95 ? -14.836 1.238 22.343 1.00 98.50 95 VAL A CA 1
ATOM 783 C C . VAL A 1 95 ? -15.285 0.225 23.399 1.00 98.50 95 VAL A C 1
ATOM 785 O O . VAL A 1 95 ? -16.304 0.428 24.067 1.00 98.50 95 VAL A O 1
ATOM 788 N N . 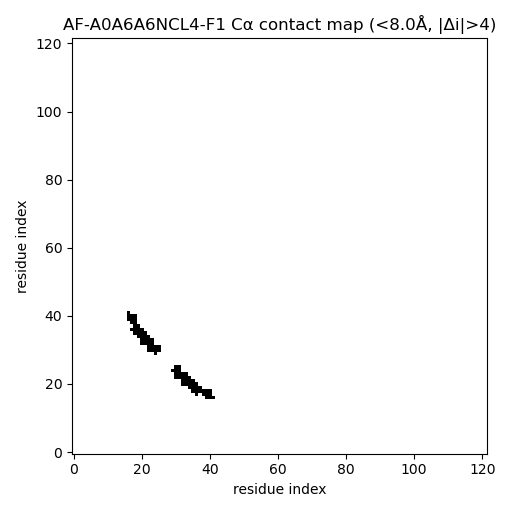HIS A 1 96 ? -14.513 -0.844 23.611 1.00 98.50 96 HIS A N 1
ATOM 789 C CA . HIS A 1 96 ? -14.814 -1.851 24.633 1.00 98.50 96 HIS A CA 1
ATOM 790 C C . HIS A 1 96 ? -14.821 -1.268 26.049 1.00 98.50 96 HIS A C 1
ATOM 792 O O . HIS A 1 96 ? -15.738 -1.528 26.833 1.00 98.50 96 HIS A O 1
ATOM 798 N N . LEU A 1 97 ? -13.819 -0.452 26.385 1.00 98.50 97 LEU A N 1
ATOM 799 C CA . LEU A 1 97 ? -13.748 0.220 27.682 1.00 98.50 97 LEU A CA 1
ATOM 800 C C . LEU A 1 97 ? -14.904 1.204 27.867 1.00 98.50 97 LEU A C 1
ATOM 802 O O . LEU A 1 97 ? -15.547 1.182 28.915 1.00 98.50 97 LEU A O 1
ATOM 806 N N . SER A 1 98 ? -15.216 2.007 26.848 1.00 98.62 98 SER A N 1
ATOM 807 C CA . SER A 1 98 ? -16.346 2.940 26.873 1.00 98.62 98 SER A CA 1
ATOM 808 C C . SER A 1 98 ? -17.671 2.211 27.124 1.00 98.62 98 SER A C 1
ATOM 810 O O . SER A 1 98 ? -18.435 2.595 28.009 1.00 98.62 98 SER A O 1
ATOM 812 N N . THR A 1 99 ? -17.884 1.080 26.448 1.00 98.56 99 THR A N 1
ATOM 813 C CA . THR A 1 99 ? -19.074 0.236 26.634 1.00 98.56 99 THR A CA 1
ATOM 814 C C . THR A 1 99 ? -19.178 -0.294 28.066 1.00 98.56 99 THR A C 1
ATOM 816 O O . THR A 1 99 ? -20.249 -0.252 28.671 1.00 98.56 99 THR A O 1
ATOM 819 N N . LYS A 1 100 ? -18.068 -0.762 28.652 1.00 98.44 100 LYS A N 1
ATOM 820 C CA . LYS A 1 100 ? -18.048 -1.225 30.049 1.00 98.44 100 LYS A CA 1
ATOM 821 C C . LYS A 1 100 ? -18.336 -0.104 31.042 1.00 98.44 100 LYS A C 1
ATOM 823 O O . LYS A 1 100 ? -19.068 -0.327 32.002 1.00 98.44 100 LYS A O 1
ATOM 828 N N . VAL A 1 101 ? -17.768 1.081 30.825 1.00 98.56 101 VAL A N 1
ATOM 829 C CA . VAL A 1 101 ? -18.028 2.255 31.669 1.00 98.56 101 VAL A CA 1
ATOM 830 C C . VAL A 1 101 ? -19.502 2.641 31.597 1.00 98.56 101 VAL A C 1
ATOM 832 O O . VAL A 1 101 ? -20.115 2.849 32.642 1.00 98.56 101 VAL A O 1
ATOM 835 N N . GLN A 1 102 ? -20.088 2.656 30.397 1.00 98.12 102 GLN A N 1
ATOM 836 C CA . GLN A 1 102 ? -21.508 2.942 30.214 1.00 98.12 102 GLN A CA 1
ATOM 837 C C . GLN A 1 102 ? -22.387 1.925 30.951 1.00 98.12 102 GLN A C 1
ATOM 839 O O . GLN A 1 102 ? -23.283 2.315 31.690 1.00 98.12 102 GLN A O 1
ATOM 844 N N . LEU A 1 103 ? -22.070 0.631 30.847 1.00 98.44 103 LEU A N 1
ATOM 845 C CA . LEU A 1 103 ? -22.795 -0.418 31.566 1.00 98.44 103 LEU A CA 1
ATOM 846 C C . LEU A 1 103 ? -22.745 -0.222 33.090 1.00 98.44 103 LEU A C 1
ATOM 848 O O . LEU A 1 103 ? -23.756 -0.377 33.773 1.00 98.44 103 LEU A O 1
ATOM 852 N N . ILE A 1 104 ? -21.574 0.113 33.641 1.00 98.25 104 ILE A N 1
ATOM 853 C CA . ILE A 1 104 ? -21.430 0.398 35.077 1.00 98.25 104 ILE A CA 1
ATOM 854 C C . ILE A 1 104 ? -22.265 1.622 35.459 1.00 98.25 104 ILE A C 1
ATOM 856 O O . ILE A 1 104 ? -22.967 1.588 36.467 1.00 98.25 104 ILE A O 1
ATOM 860 N N . PHE A 1 105 ? -22.213 2.682 34.655 1.00 98.38 105 PHE A N 1
ATOM 861 C CA . PHE A 1 105 ? -22.992 3.894 34.879 1.00 98.38 105 PHE A CA 1
ATOM 862 C C . PHE A 1 105 ? -24.501 3.612 34.891 1.00 98.38 105 PHE A C 1
ATOM 864 O O . PHE A 1 105 ? -25.198 4.041 35.811 1.00 98.38 105 PHE A O 1
ATOM 871 N N . ASP A 1 106 ? -24.995 2.833 33.930 1.00 98.12 106 ASP A N 1
ATOM 872 C CA . ASP A 1 106 ? -26.408 2.460 33.840 1.00 98.12 106 ASP A CA 1
ATOM 873 C C . ASP A 1 106 ? -26.846 1.625 35.055 1.00 98.12 106 ASP A C 1
ATOM 875 O O . ASP A 1 106 ? -27.906 1.873 35.637 1.00 98.12 106 ASP A O 1
ATOM 879 N N . ASN A 1 107 ? -25.997 0.693 35.503 1.00 97.69 107 ASN A N 1
ATOM 880 C CA . ASN A 1 107 ? -26.235 -0.082 36.721 1.00 97.69 107 ASN A CA 1
ATOM 881 C C . ASN A 1 107 ? -26.288 0.809 37.972 1.00 97.69 107 ASN A C 1
ATOM 883 O O . ASN A 1 107 ? -27.192 0.654 38.793 1.00 97.69 107 ASN A O 1
ATOM 887 N N . LEU A 1 108 ? -25.356 1.757 38.123 1.00 97.62 108 LEU A N 1
ATOM 888 C CA . LEU A 1 108 ? -25.343 2.692 39.253 1.00 97.62 108 LEU A CA 1
ATOM 889 C C . LEU A 1 108 ? -26.589 3.579 39.267 1.00 97.62 108 LEU A C 1
ATOM 891 O O . LEU A 1 108 ? -27.199 3.754 40.319 1.00 97.62 108 LEU A O 1
ATOM 895 N N . LYS A 1 109 ? -27.006 4.083 38.102 1.00 97.31 109 LYS A N 1
ATOM 896 C CA . LYS A 1 109 ? -28.221 4.892 37.961 1.00 97.31 109 LYS A CA 1
ATOM 897 C C . LYS A 1 109 ? -29.473 4.112 38.364 1.00 97.31 109 LYS A C 1
ATOM 899 O O . LYS A 1 109 ? -30.352 4.664 39.022 1.00 97.31 109 LYS A O 1
ATOM 904 N N . LYS A 1 110 ? -29.547 2.829 37.998 1.00 96.75 110 LYS A N 1
ATOM 905 C CA . LYS A 1 110 ? -30.643 1.943 38.408 1.00 96.75 110 LYS A CA 1
ATOM 906 C C . LYS A 1 110 ? -30.661 1.729 39.925 1.00 96.75 110 LYS A C 1
ATOM 908 O O . LYS A 1 110 ? -31.706 1.905 40.540 1.00 96.75 110 LYS A O 1
ATOM 913 N N . LEU A 1 111 ? -29.514 1.413 40.527 1.00 96.31 111 LEU A N 1
ATOM 914 C CA . LEU A 1 111 ? -29.399 1.236 41.981 1.00 96.31 111 LEU A CA 1
ATOM 915 C C . LEU A 1 111 ? -29.749 2.516 42.751 1.00 96.31 111 LEU A C 1
ATOM 917 O O . LEU A 1 111 ? -30.368 2.465 43.812 1.00 96.31 111 LEU A O 1
ATOM 921 N N . GLU A 1 112 ? -29.364 3.677 42.223 1.00 95.50 112 GLU A N 1
ATOM 922 C CA . GLU A 1 112 ? -29.729 4.966 42.803 1.00 95.50 112 GLU A CA 1
ATOM 923 C C . GLU A 1 112 ? -31.243 5.216 42.746 1.00 95.50 112 GLU A C 1
ATOM 925 O O . GLU A 1 112 ? -31.811 5.666 43.742 1.00 95.50 112 GLU A O 1
ATOM 930 N N . ALA A 1 113 ? -31.902 4.873 41.636 1.00 95.88 113 ALA A N 1
ATOM 931 C CA . ALA A 1 113 ? -33.356 4.960 41.520 1.00 95.88 113 ALA A CA 1
ATOM 932 C C . ALA A 1 113 ? -34.069 4.037 42.526 1.00 95.88 113 ALA A C 1
ATOM 934 O O . ALA A 1 113 ? -34.934 4.502 43.263 1.00 95.88 113 ALA A O 1
ATOM 935 N N . GLU A 1 114 ? -33.644 2.773 42.638 1.00 95.12 114 GLU A N 1
ATOM 936 C CA . GLU A 1 114 ? -34.191 1.810 43.612 1.00 95.12 114 GLU A CA 1
ATOM 937 C C . GLU A 1 114 ? -34.027 2.307 45.061 1.00 95.12 114 GLU A C 1
ATOM 939 O O . GLU A 1 114 ? -34.955 2.235 45.870 1.00 95.12 114 GLU A O 1
ATOM 944 N N . ARG A 1 115 ? -32.863 2.882 45.398 1.00 94.44 115 ARG A N 1
ATOM 945 C CA . ARG A 1 115 ? -32.629 3.513 46.708 1.00 94.44 115 ARG A CA 1
ATOM 946 C C . ARG A 1 115 ? -33.602 4.668 46.952 1.00 94.44 115 ARG A C 1
ATOM 948 O O . ARG A 1 115 ? -34.114 4.804 48.061 1.00 94.44 115 ARG A O 1
ATOM 955 N N . GLN A 1 116 ? -33.827 5.514 45.947 1.00 92.38 116 GLN A N 1
ATOM 956 C CA . GLN A 1 116 ? -34.723 6.665 46.048 1.00 92.38 116 GLN A CA 1
ATOM 957 C C . GLN A 1 116 ? -36.173 6.220 46.303 1.00 92.38 116 GLN A C 1
ATOM 959 O O . GLN A 1 116 ? -36.836 6.792 47.165 1.00 92.38 116 GLN A O 1
ATOM 964 N N . GLU A 1 117 ? -36.642 5.177 45.613 1.00 92.81 117 GLU A N 1
ATOM 965 C CA . GLU A 1 117 ? -37.980 4.599 45.798 1.00 92.81 117 GLU A CA 1
ATOM 966 C C . GLU A 1 117 ? -38.167 4.024 47.210 1.00 92.81 117 GLU A C 1
ATOM 968 O O . GLU A 1 117 ? -39.162 4.324 47.871 1.00 92.81 117 GLU A O 1
ATOM 973 N N . LEU A 1 118 ? -37.184 3.275 47.724 1.00 90.06 118 LEU A N 1
ATOM 974 C CA . LEU A 1 118 ? -37.218 2.737 49.091 1.00 90.06 118 LEU A CA 1
ATOM 975 C C . LEU A 1 118 ? -37.267 3.832 50.164 1.00 90.06 118 LEU A C 1
ATOM 977 O O . LEU A 1 118 ? -37.905 3.650 51.200 1.00 90.06 118 LEU A O 1
ATOM 981 N N . LEU A 1 119 ? -36.594 4.961 49.931 1.00 85.50 119 LEU A N 1
ATOM 982 C CA . LEU A 1 119 ? -36.621 6.108 50.840 1.00 85.50 119 LEU A CA 1
ATOM 983 C C . LEU A 1 119 ? -37.954 6.864 50.800 1.00 85.50 119 LEU A C 1
ATOM 985 O O . LEU A 1 119 ? -38.319 7.463 51.805 1.00 85.50 119 LEU A O 1
ATOM 989 N N . GLN A 1 120 ? -38.675 6.844 49.674 1.00 83.44 120 GLN A N 1
ATOM 990 C CA . GLN A 1 120 ? -40.000 7.465 49.558 1.00 83.44 120 GLN A CA 1
ATOM 991 C C . GLN A 1 120 ? -41.136 6.588 50.102 1.00 83.44 120 GLN A C 1
ATOM 993 O O . GLN A 1 120 ? -42.205 7.106 50.412 1.00 83.44 120 GLN A O 1
ATOM 998 N N . HIS A 1 121 ? -40.915 5.279 50.238 1.00 67.94 121 HIS A N 1
ATOM 999 C CA . HIS A 1 121 ? -41.904 4.320 50.742 1.00 67.94 121 HIS A CA 1
ATOM 1000 C C . HIS A 1 121 ? -41.845 4.068 52.263 1.00 67.94 121 HIS A C 1
ATOM 1002 O O . HIS A 1 121 ? -42.507 3.147 52.751 1.00 67.94 121 HIS A O 1
ATOM 1008 N N . LYS A 1 122 ? -41.068 4.861 53.008 1.00 51.44 122 LYS A N 1
ATOM 1009 C CA . LYS A 1 122 ? -40.871 4.751 54.461 1.00 51.44 122 LYS A CA 1
ATOM 1010 C C . LYS A 1 122 ? -41.446 5.962 55.189 1.00 51.44 122 LYS A C 1
ATOM 1012 O O . LYS A 1 122 ? -41.993 5.752 56.292 1.00 51.44 122 LYS A O 1
#

Foldseek 3Di:
DDDDDDDDPPPPPDDDWPFDWDWDDDDVPDIDTPDGDPDTPDPPDPVPDPVVVVVVVVVVVVVVVVVVVVVVVVVVVVVVVVVVVVVVVVVVVVVVVVVVVVVVVVVVVVVVVVVVVVVVVD

Sequence (122 aa):
MQDKQQEGCKAKQQEGCKAMILLKREKPGRWIVRKFLGAHNHPLVDQLPKSRQKLDEKDKKIQELTTELHIKKRLSTAYREQLLTFMKDVEDHNVHLSTKVQLIFDNLKKLEAERQELLQHK

Solvent-accessible surface area (backbone atoms only — not comparable to full-atom values): 7482 Å² total; per-residue (Å²): 140,83,89,86,87,86,77,74,89,74,77,76,71,88,74,72,74,64,44,47,75,42,76,43,76,80,50,97,94,42,75,43,81,75,43,78,37,85,59,57,84,57,80,85,77,80,76,78,56,70,58,57,56,57,48,54,56,50,52,50,50,50,52,53,52,49,52,54,49,51,51,52,51,54,52,52,51,52,54,50,52,51,52,53,51,52,55,49,54,52,50,53,50,49,54,52,51,51,51,52,51,49,52,52,50,54,51,51,53,50,54,51,50,55,52,52,52,58,65,72,76,108